Pr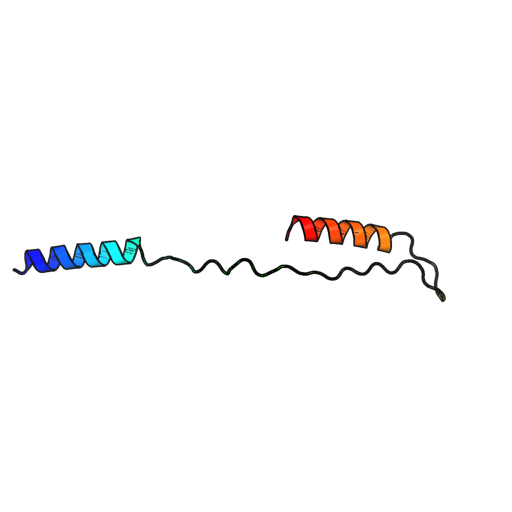otein AF-A0A4S0VBF7-F1 (afdb_monomer)

Structure (mmCIF, N/CA/C/O backbone):
data_AF-A0A4S0VBF7-F1
#
_entry.id   AF-A0A4S0VBF7-F1
#
loop_
_atom_site.group_PDB
_atom_site.id
_atom_site.type_symbol
_atom_site.label_atom_id
_atom_site.label_alt_id
_atom_site.label_comp_id
_atom_site.label_asym_id
_atom_site.label_entity_id
_atom_site.label_seq_id
_atom_site.pdbx_PDB_ins_code
_atom_site.Cartn_x
_atom_site.Cartn_y
_atom_site.Cartn_z
_atom_site.occupancy
_atom_site.B_iso_or_equiv
_atom_site.auth_seq_id
_atom_site.auth_comp_id
_atom_site.auth_asym_id
_atom_site.auth_atom_id
_atom_site.pdbx_PDB_model_num
ATOM 1 N N . MET A 1 1 ? 33.930 -5.796 -57.526 1.00 66.31 1 MET A N 1
ATOM 2 C CA . MET A 1 1 ? 32.790 -6.643 -57.092 1.00 66.31 1 MET A CA 1
ATOM 3 C C . MET A 1 1 ? 32.907 -7.085 -55.632 1.00 66.31 1 MET A C 1
ATOM 5 O O . MET A 1 1 ? 32.031 -6.741 -54.856 1.00 66.31 1 MET A O 1
ATOM 9 N N . LYS A 1 2 ? 33.995 -7.756 -55.214 1.00 65.81 2 LYS A N 1
ATOM 10 C CA . LYS A 1 2 ? 34.167 -8.254 -53.829 1.00 65.81 2 LYS A CA 1
ATOM 11 C C . LYS A 1 2 ? 34.192 -7.152 -52.753 1.00 65.81 2 LYS A C 1
ATOM 13 O O . LYS A 1 2 ? 33.476 -7.254 -51.770 1.00 65.81 2 LYS A O 1
ATOM 18 N N . ALA A 1 3 ? 34.949 -6.073 -52.976 1.00 74.44 3 ALA A N 1
ATOM 19 C CA . ALA A 1 3 ? 35.041 -4.952 -52.029 1.00 74.44 3 ALA A CA 1
ATOM 20 C C . ALA A 1 3 ? 33.701 -4.219 -51.826 1.00 74.44 3 ALA A C 1
ATOM 22 O O . ALA A 1 3 ? 33.364 -3.835 -50.713 1.00 74.44 3 ALA A O 1
ATOM 23 N N . PHE A 1 4 ? 32.910 -4.092 -52.895 1.00 77.25 4 PHE A N 1
ATOM 24 C CA . PHE A 1 4 ? 31.577 -3.491 -52.839 1.00 77.25 4 PHE A CA 1
ATOM 25 C C . PHE A 1 4 ? 30.604 -4.343 -52.009 1.00 77.25 4 PHE A C 1
ATOM 27 O O . PHE A 1 4 ? 29.878 -3.809 -51.180 1.00 77.25 4 PHE A O 1
ATOM 34 N N . ALA A 1 5 ? 30.647 -5.672 -52.165 1.00 80.62 5 ALA A N 1
ATOM 35 C CA . ALA A 1 5 ? 29.828 -6.592 -51.376 1.00 80.62 5 ALA A CA 1
ATOM 36 C C . ALA A 1 5 ? 30.194 -6.581 -49.879 1.00 80.62 5 ALA A C 1
ATOM 38 O O . ALA A 1 5 ? 29.305 -6.606 -49.032 1.00 80.62 5 ALA A O 1
ATOM 39 N N . VAL A 1 6 ? 31.487 -6.484 -49.548 1.00 82.62 6 VAL A N 1
ATOM 40 C CA . VAL A 1 6 ? 31.954 -6.378 -48.154 1.00 82.62 6 VAL A CA 1
ATOM 41 C C . VAL A 1 6 ? 31.457 -5.084 -47.512 1.00 82.62 6 VAL A C 1
ATOM 43 O O . VAL A 1 6 ? 30.912 -5.119 -46.410 1.00 82.62 6 VAL A O 1
ATOM 46 N N . LEU A 1 7 ? 31.571 -3.961 -48.223 1.00 84.31 7 LEU A N 1
ATOM 47 C CA . LEU A 1 7 ? 31.142 -2.656 -47.726 1.00 84.31 7 LEU A CA 1
ATOM 48 C C . LEU A 1 7 ? 29.617 -2.597 -47.537 1.00 84.31 7 LEU A C 1
ATOM 50 O O . LEU A 1 7 ? 29.146 -2.129 -46.504 1.00 84.31 7 LEU A O 1
ATOM 54 N N . LEU A 1 8 ? 28.851 -3.174 -48.469 1.00 87.44 8 LEU A N 1
ATOM 55 C CA . LEU A 1 8 ? 27.399 -3.307 -48.343 1.00 87.44 8 LEU A CA 1
ATOM 56 C C . LEU A 1 8 ? 27.008 -4.185 -47.142 1.00 87.44 8 LEU A C 1
ATOM 58 O O . LEU A 1 8 ? 26.122 -3.813 -46.380 1.00 87.44 8 LEU A O 1
ATOM 62 N N . SER A 1 9 ? 27.695 -5.313 -46.929 1.00 84.25 9 SER A N 1
ATOM 63 C CA . SER A 1 9 ? 27.432 -6.189 -45.778 1.00 84.25 9 SER A CA 1
ATOM 64 C C . SER A 1 9 ? 27.732 -5.505 -44.441 1.00 84.25 9 SER A C 1
ATOM 66 O O . SER A 1 9 ? 26.967 -5.657 -43.493 1.00 84.25 9 SER A O 1
ATOM 68 N N . GLY A 1 10 ? 28.792 -4.690 -44.382 1.00 86.81 10 GLY A N 1
ATOM 69 C CA . GLY A 1 10 ? 29.140 -3.908 -43.198 1.00 86.81 10 GLY A CA 1
ATOM 70 C C . GLY A 1 10 ? 28.092 -2.843 -42.882 1.00 86.81 10 GLY A C 1
ATOM 71 O O . GLY A 1 10 ? 27.716 -2.688 -41.724 1.00 86.81 10 GLY A O 1
ATOM 72 N N . ILE A 1 11 ? 27.558 -2.170 -43.906 1.00 89.69 11 ILE A N 1
ATOM 73 C CA . ILE A 1 11 ? 26.455 -1.211 -43.744 1.00 89.69 11 ILE A CA 1
ATOM 74 C C . ILE A 1 11 ? 25.192 -1.920 -43.249 1.00 89.69 11 ILE A C 1
ATOM 76 O O . ILE A 1 11 ? 24.552 -1.441 -42.319 1.00 89.69 11 ILE A O 1
ATOM 80 N N . VAL A 1 12 ? 24.846 -3.075 -43.819 1.00 88.50 12 VAL A N 1
ATOM 81 C CA . VAL A 1 12 ? 23.664 -3.845 -43.400 1.00 88.50 12 VAL A CA 1
ATOM 82 C C . VAL A 1 12 ? 23.789 -4.307 -41.946 1.00 88.50 12 VAL A C 1
ATOM 84 O O . VAL A 1 12 ? 22.842 -4.153 -41.178 1.00 88.50 12 VAL A O 1
ATOM 87 N N . LEU A 1 13 ? 24.959 -4.806 -41.538 1.00 86.38 13 LEU A N 1
ATOM 88 C CA . LEU A 1 13 ? 25.221 -5.189 -40.147 1.00 86.38 13 LEU A CA 1
ATOM 89 C C . LEU A 1 13 ? 25.180 -3.985 -39.197 1.00 86.38 13 LEU A C 1
ATOM 91 O O . LEU A 1 13 ? 24.635 -4.096 -38.102 1.00 86.38 13 LEU A O 1
ATOM 95 N N . PHE A 1 14 ? 25.701 -2.833 -39.622 1.00 85.81 14 PHE A N 1
ATOM 96 C CA . PHE A 1 14 ? 25.643 -1.595 -38.845 1.00 85.81 14 PHE A CA 1
ATOM 97 C C . PHE A 1 14 ? 24.202 -1.108 -38.647 1.00 85.81 14 PHE A C 1
ATOM 99 O O . PHE A 1 14 ? 23.821 -0.744 -37.539 1.00 85.81 14 PHE A O 1
ATOM 106 N N . VAL A 1 15 ? 23.375 -1.165 -39.694 1.00 86.06 15 VAL A N 1
ATOM 107 C CA . VAL A 1 15 ? 21.950 -0.811 -39.628 1.00 86.06 15 VAL A CA 1
ATOM 108 C C . VAL A 1 15 ? 21.193 -1.785 -38.719 1.00 86.06 15 VAL A C 1
ATOM 110 O O . VAL A 1 15 ? 20.462 -1.354 -37.835 1.00 86.06 15 VAL A O 1
ATOM 113 N N . LEU A 1 16 ? 21.414 -3.094 -38.850 1.00 83.31 16 LEU A N 1
ATOM 114 C CA . LEU A 1 16 ? 20.795 -4.090 -37.964 1.00 83.31 16 LEU A CA 1
ATOM 115 C C . LEU A 1 16 ? 21.182 -3.887 -36.492 1.00 83.31 16 LEU A C 1
ATOM 117 O O . LEU A 1 16 ? 20.331 -4.019 -35.619 1.00 83.31 16 LEU A O 1
ATOM 121 N N . ALA A 1 17 ? 22.435 -3.523 -36.210 1.00 79.88 17 ALA A N 1
ATOM 122 C CA . ALA A 1 17 ? 22.884 -3.218 -34.854 1.00 79.88 17 ALA A CA 1
ATOM 123 C C . ALA A 1 17 ? 22.298 -1.901 -34.311 1.00 79.88 17 ALA A C 1
ATOM 125 O O . ALA A 1 17 ? 22.007 -1.811 -33.122 1.00 79.88 17 ALA A O 1
ATOM 126 N N . ALA A 1 18 ? 22.102 -0.895 -35.169 1.00 79.62 18 ALA A N 1
ATOM 127 C CA . ALA A 1 18 ? 21.553 0.403 -34.778 1.00 79.62 18 ALA A CA 1
ATOM 128 C C . ALA A 1 18 ? 20.039 0.368 -34.504 1.00 79.62 18 ALA A C 1
ATOM 130 O O . ALA A 1 18 ? 19.560 1.134 -33.672 1.00 79.62 18 ALA A O 1
ATOM 131 N N . PHE A 1 19 ? 19.294 -0.515 -35.179 1.00 74.81 19 PHE A N 1
ATOM 132 C CA . PHE A 1 19 ? 17.827 -0.577 -35.095 1.00 74.81 19 PHE A CA 1
ATOM 133 C C . PHE A 1 19 ? 17.280 -1.864 -34.449 1.00 74.81 19 PHE A C 1
ATOM 135 O O . PHE A 1 19 ? 16.079 -1.976 -34.236 1.00 74.81 19 PHE A O 1
ATOM 142 N N . GLY A 1 20 ? 18.127 -2.842 -34.113 1.00 67.06 20 GLY A N 1
ATOM 143 C CA . GLY A 1 20 ? 17.703 -4.158 -33.610 1.00 67.06 20 GLY A CA 1
ATOM 144 C C . GLY A 1 20 ? 17.302 -4.226 -32.132 1.00 67.06 20 GLY A C 1
ATOM 145 O O . GLY A 1 20 ? 16.992 -5.311 -31.646 1.00 67.06 20 GLY A O 1
ATOM 146 N N . ALA A 1 21 ? 17.319 -3.109 -31.404 1.00 65.88 21 ALA A N 1
ATOM 147 C CA . ALA A 1 21 ? 17.056 -3.071 -29.965 1.00 65.88 21 ALA A CA 1
ATOM 148 C C . ALA A 1 21 ? 15.857 -2.181 -29.614 1.00 65.88 21 ALA A C 1
ATOM 150 O O . ALA A 1 21 ? 15.918 -1.376 -28.687 1.00 65.88 21 ALA A O 1
ATOM 151 N N . GLU A 1 22 ? 14.747 -2.326 -30.333 1.00 63.66 22 GLU A N 1
ATOM 152 C CA . GLU A 1 22 ? 13.467 -1.821 -29.842 1.00 63.66 22 GLU A CA 1
ATOM 153 C C . GLU A 1 22 ? 12.923 -2.849 -28.844 1.00 63.66 22 GLU A C 1
ATOM 155 O O . GLU A 1 22 ? 12.187 -3.777 -29.181 1.00 63.66 22 GLU A O 1
ATOM 160 N N . ALA A 1 23 ? 13.393 -2.756 -27.597 1.00 65.50 23 ALA A N 1
ATOM 161 C CA . ALA A 1 23 ? 12.776 -3.486 -26.504 1.00 65.50 23 ALA A CA 1
ATOM 162 C C . ALA A 1 23 ? 11.312 -3.049 -26.458 1.00 65.50 23 ALA A C 1
ATOM 164 O O . ALA A 1 23 ? 11.039 -1.875 -26.211 1.00 65.50 23 ALA A O 1
ATOM 165 N N . ALA A 1 24 ? 10.389 -3.976 -26.721 1.00 64.06 24 ALA A N 1
ATOM 166 C CA . ALA A 1 24 ? 8.972 -3.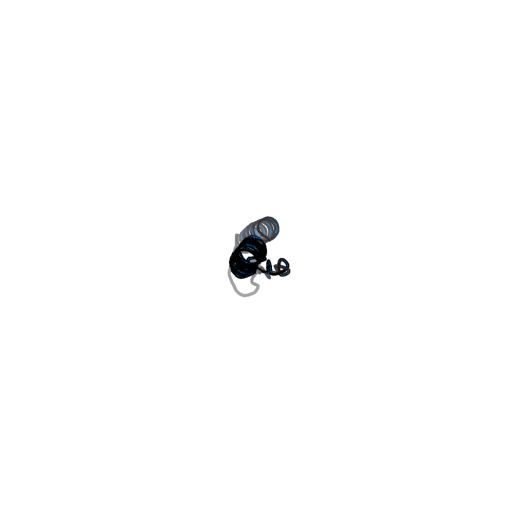735 -26.523 1.00 64.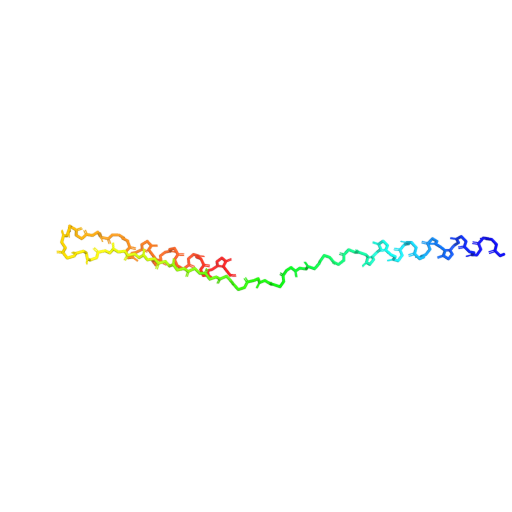06 24 ALA A CA 1
ATOM 167 C C . ALA A 1 24 ? 8.795 -3.285 -25.072 1.00 64.06 24 ALA A C 1
ATOM 169 O O . ALA A 1 24 ? 8.909 -4.090 -24.143 1.00 64.06 24 ALA A O 1
ATOM 170 N N . THR A 1 25 ? 8.595 -1.985 -24.861 1.00 64.81 25 THR A N 1
ATOM 171 C CA . THR A 1 25 ? 8.162 -1.486 -23.568 1.00 64.81 25 THR A CA 1
ATOM 172 C C . THR A 1 25 ? 6.824 -2.167 -23.325 1.00 64.81 25 THR A C 1
ATOM 174 O O . THR A 1 25 ? 5.922 -2.027 -24.155 1.00 64.81 25 THR A O 1
ATOM 177 N N . PRO A 1 26 ? 6.677 -2.974 -22.258 1.00 64.81 26 PRO A N 1
ATOM 178 C CA . PRO A 1 26 ? 5.370 -3.498 -21.925 1.00 64.81 26 PRO A CA 1
ATOM 179 C C . PRO A 1 26 ? 4.476 -2.275 -21.766 1.00 64.81 26 PRO A C 1
ATOM 181 O O . PRO A 1 26 ? 4.780 -1.405 -20.944 1.00 64.81 26 PRO A O 1
ATOM 184 N N . GLU A 1 27 ? 3.444 -2.171 -22.603 1.00 67.25 27 GLU A N 1
ATOM 185 C CA . GLU A 1 27 ? 2.414 -1.148 -22.474 1.00 67.25 27 GLU A CA 1
ATOM 186 C C . GLU A 1 27 ? 2.023 -1.121 -20.998 1.00 67.25 27 GLU A C 1
ATOM 188 O O . GLU A 1 27 ? 1.713 -2.175 -20.438 1.00 67.25 27 GLU A O 1
ATOM 193 N N . ALA A 1 28 ? 2.213 0.028 -20.337 1.00 70.06 28 ALA A N 1
ATOM 194 C CA . ALA A 1 28 ? 2.211 0.113 -18.882 1.00 70.06 28 ALA A CA 1
ATOM 195 C C . ALA A 1 28 ? 0.932 -0.530 -18.334 1.00 70.06 28 ALA A C 1
ATOM 197 O O . ALA A 1 28 ? -0.154 0.045 -18.419 1.00 70.06 28 ALA A O 1
ATOM 198 N N . ALA A 1 29 ? 1.057 -1.763 -17.831 1.00 75.69 29 ALA A N 1
ATOM 199 C CA . ALA A 1 29 ? -0.099 -2.561 -17.468 1.00 75.69 29 ALA A CA 1
ATOM 200 C C . ALA A 1 29 ? -0.892 -1.799 -16.409 1.00 75.69 29 ALA A C 1
ATOM 202 O O . ALA A 1 29 ? -0.315 -1.303 -15.440 1.00 75.69 29 ALA A O 1
ATOM 203 N N . LYS A 1 30 ? -2.211 -1.686 -16.598 1.00 84.62 30 LYS A N 1
ATOM 204 C CA . LYS A 1 30 ? -3.080 -0.956 -15.673 1.00 84.62 30 LYS A CA 1
ATOM 205 C C . LYS A 1 30 ? -2.884 -1.491 -14.251 1.00 84.62 30 LYS A C 1
ATOM 207 O O . LYS A 1 30 ? -3.258 -2.623 -13.951 1.00 84.62 30 LYS A O 1
ATOM 212 N N . ARG A 1 31 ? -2.316 -0.665 -13.370 1.00 89.31 31 ARG A N 1
ATOM 213 C CA . ARG A 1 31 ? -2.054 -1.019 -11.970 1.00 89.31 31 ARG A CA 1
ATOM 214 C C . ARG A 1 31 ? -3.338 -0.869 -11.157 1.00 89.31 31 ARG A C 1
ATOM 216 O O . ARG A 1 31 ? -3.955 0.197 -11.138 1.00 89.31 31 ARG A O 1
ATOM 223 N N . VAL A 1 32 ? -3.762 -1.948 -10.502 1.00 93.31 32 VAL A N 1
ATOM 224 C CA . VAL A 1 32 ? -4.976 -1.993 -9.674 1.00 93.31 32 VAL A CA 1
ATOM 225 C C . VAL A 1 32 ? -4.631 -2.607 -8.323 1.00 93.31 32 VAL A C 1
ATOM 227 O O . VAL A 1 32 ? -3.977 -3.644 -8.266 1.00 93.31 32 VAL A O 1
ATOM 230 N N . ALA A 1 33 ? -5.094 -1.978 -7.242 1.00 95.81 33 ALA A N 1
ATOM 231 C CA . ALA A 1 33 ? -4.947 -2.474 -5.879 1.00 95.81 33 ALA A CA 1
ATOM 232 C C . ALA A 1 33 ? -6.275 -2.365 -5.116 1.00 95.81 33 ALA A C 1
ATOM 234 O O . ALA A 1 33 ? -7.010 -1.390 -5.281 1.00 95.81 33 ALA A O 1
ATOM 235 N N . LEU A 1 34 ? -6.558 -3.358 -4.267 1.00 97.50 34 LEU A N 1
ATOM 236 C CA . LEU A 1 34 ? -7.663 -3.357 -3.307 1.00 97.50 34 LEU A CA 1
ATOM 237 C C . LEU A 1 34 ? -7.078 -3.219 -1.899 1.00 97.50 34 LEU A C 1
ATOM 239 O O . LEU A 1 34 ? -6.301 -4.068 -1.469 1.00 97.50 34 LEU A O 1
ATOM 243 N N . VAL A 1 35 ? -7.463 -2.161 -1.188 1.00 97.62 35 VAL A N 1
ATOM 244 C CA . VAL A 1 35 ? -7.004 -1.882 0.179 1.00 97.62 35 VAL A CA 1
ATOM 245 C C . VAL A 1 35 ? -8.207 -1.929 1.118 1.00 97.62 35 VAL A C 1
ATOM 247 O O . VAL A 1 35 ? -9.204 -1.253 0.871 1.00 97.62 35 VAL A O 1
ATOM 250 N N . ILE A 1 36 ? -8.126 -2.731 2.185 1.00 97.56 36 ILE A N 1
ATOM 251 C CA . ILE A 1 36 ? -9.213 -2.932 3.157 1.00 97.56 36 ILE A CA 1
ATOM 252 C C . ILE A 1 36 ? -8.714 -2.560 4.557 1.00 97.56 36 ILE A C 1
ATOM 254 O O . ILE A 1 36 ? -7.762 -3.154 5.055 1.00 97.56 36 ILE A O 1
ATOM 258 N N . GLY A 1 37 ? -9.386 -1.601 5.200 1.00 97.62 37 GLY A N 1
ATOM 259 C CA . GLY A 1 37 ? -9.124 -1.177 6.578 1.00 97.62 37 GLY A CA 1
ATOM 260 C C . GLY A 1 37 ? -10.304 -1.485 7.497 1.00 97.62 37 GLY A C 1
ATOM 261 O O . GLY A 1 37 ? -11.261 -0.715 7.561 1.00 97.62 37 GLY A O 1
ATOM 262 N N . ASN A 1 38 ? -10.249 -2.602 8.225 1.00 97.25 38 ASN A N 1
ATOM 263 C CA . ASN A 1 38 ? -11.318 -3.008 9.143 1.00 97.25 38 ASN A CA 1
ATOM 264 C C . ASN A 1 38 ? -11.140 -2.363 10.525 1.00 97.25 38 ASN A C 1
ATOM 266 O O . ASN A 1 38 ? -10.253 -2.754 11.281 1.00 97.25 38 ASN A O 1
ATOM 270 N N . SER A 1 39 ? -12.008 -1.410 10.874 1.00 97.00 39 SER A N 1
ATOM 271 C CA . SER A 1 39 ? -11.930 -0.673 12.150 1.00 97.00 39 SER A CA 1
ATOM 272 C C . SER A 1 39 ? -13.115 -0.895 13.095 1.00 97.00 39 SER A C 1
ATOM 274 O O . SER A 1 39 ? -12.931 -0.947 14.308 1.00 97.00 39 SER A O 1
ATOM 276 N N . LYS A 1 40 ? -14.340 -1.027 12.572 1.00 96.50 40 LYS A N 1
ATOM 277 C CA . LYS A 1 40 ? -15.583 -1.048 13.367 1.00 96.50 40 LYS A CA 1
ATOM 278 C C . LYS A 1 40 ? -16.118 -2.471 13.557 1.00 96.50 40 LYS A C 1
ATOM 280 O O . LYS A 1 40 ? -17.141 -2.834 12.983 1.00 96.50 40 LYS A O 1
ATOM 285 N N . TYR A 1 41 ? -15.408 -3.288 14.327 1.00 96.69 41 TYR A N 1
ATOM 286 C CA . TYR A 1 41 ? -15.868 -4.639 14.650 1.00 96.69 41 TYR A CA 1
ATOM 287 C C . TYR A 1 41 ? -17.085 -4.604 15.586 1.00 96.69 41 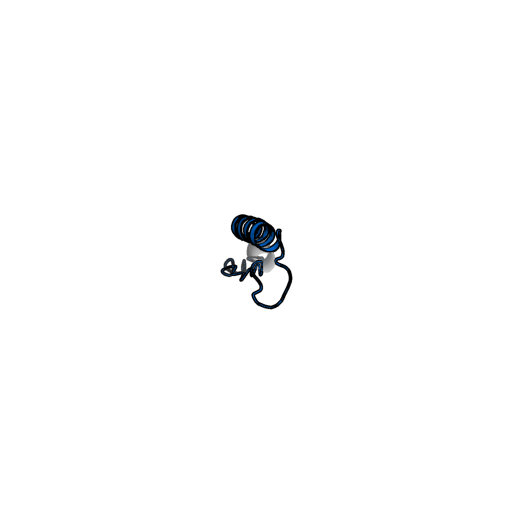TYR A C 1
ATOM 289 O O . TYR A 1 41 ? -17.115 -3.831 16.537 1.00 96.69 41 TYR A O 1
ATOM 297 N N . VAL A 1 42 ? -18.081 -5.454 15.317 1.00 97.25 42 VAL A N 1
ATOM 298 C CA . VAL A 1 42 ? -19.301 -5.572 16.143 1.00 97.25 42 VAL A CA 1
ATOM 299 C C . VAL A 1 42 ? -19.061 -6.442 17.380 1.00 97.25 42 VAL A C 1
ATOM 301 O O . VAL A 1 42 ? -19.553 -6.135 18.458 1.00 97.25 42 VAL A O 1
ATOM 304 N N . ASN A 1 43 ? -18.271 -7.509 17.228 1.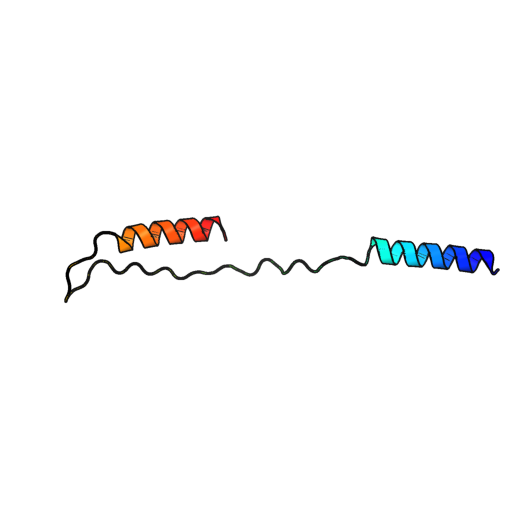00 97.25 43 ASN A N 1
ATOM 305 C CA . ASN A 1 43 ? -18.033 -8.519 18.267 1.00 97.25 43 ASN A CA 1
ATOM 306 C C . ASN A 1 43 ? -16.626 -8.428 18.890 1.00 97.25 43 ASN A C 1
ATOM 308 O O . ASN A 1 43 ? -16.176 -9.373 19.532 1.00 97.25 43 ASN A O 1
ATOM 312 N N . ALA A 1 44 ? -15.895 -7.337 18.651 1.00 95.50 44 ALA A N 1
ATOM 313 C CA . ALA A 1 44 ? -14.536 -7.139 19.153 1.00 95.50 44 ALA A CA 1
ATOM 314 C C . ALA A 1 44 ? -14.254 -5.652 19.402 1.00 95.50 44 ALA A C 1
ATOM 316 O O . ALA A 1 44 ? -14.986 -4.788 18.919 1.00 95.50 44 ALA A O 1
ATOM 317 N N . VAL A 1 45 ? -13.177 -5.360 20.138 1.00 96.25 45 VAL A N 1
ATOM 318 C CA . VAL A 1 45 ? -12.740 -3.982 20.402 1.00 96.25 45 VAL A CA 1
ATOM 319 C C . VAL A 1 45 ? -12.440 -3.274 19.069 1.00 96.25 45 VAL A C 1
ATOM 321 O O . VAL A 1 45 ? -11.663 -3.804 18.268 1.00 96.25 45 VAL A O 1
ATOM 324 N N . PRO A 1 46 ? -13.030 -2.092 18.809 1.00 96.81 46 PRO A N 1
ATOM 325 C CA . PRO A 1 46 ? -12.754 -1.326 17.603 1.00 96.81 46 PRO A CA 1
ATOM 326 C C . PRO A 1 46 ? -11.277 -0.962 17.475 1.00 96.81 46 PRO A C 1
ATOM 328 O O . PRO A 1 46 ? -10.633 -0.551 18.441 1.00 96.81 46 PRO A O 1
ATOM 331 N N . LEU A 1 47 ? -10.756 -1.066 16.256 1.00 97.75 47 LEU A N 1
ATOM 332 C CA . LEU A 1 47 ? -9.382 -0.697 15.953 1.00 97.75 47 LEU A CA 1
ATOM 333 C C . LEU A 1 47 ? -9.350 0.744 15.425 1.00 97.75 47 LEU A C 1
ATOM 335 O O . LEU A 1 47 ? -9.967 1.021 14.390 1.00 97.75 47 LEU A O 1
ATOM 339 N N . PRO A 1 48 ? -8.632 1.667 16.088 1.00 96.25 48 PRO A N 1
ATOM 340 C CA . PRO A 1 48 ? -8.704 3.089 15.758 1.00 96.25 48 PRO A CA 1
ATOM 341 C C . PRO A 1 48 ? -7.996 3.452 14.446 1.00 96.25 48 PRO A C 1
ATOM 343 O O . PRO A 1 48 ? -8.362 4.438 13.816 1.00 96.25 48 PRO A O 1
ATOM 346 N N . ASN A 1 49 ? -7.002 2.666 14.023 1.00 97.81 49 ASN A N 1
ATOM 347 C CA . ASN A 1 49 ? -6.078 3.059 12.957 1.00 97.81 49 ASN A CA 1
ATOM 348 C C . ASN A 1 49 ? -6.278 2.428 11.560 1.00 97.81 49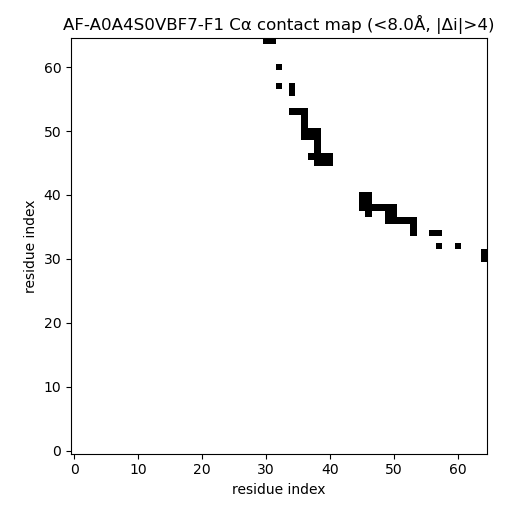 ASN A C 1
ATOM 350 O O . ASN A 1 49 ? -5.928 3.096 10.588 1.00 97.81 49 ASN A O 1
ATOM 354 N N . PRO A 1 50 ? -6.872 1.224 11.388 1.00 98.31 50 PRO A N 1
ATOM 355 C CA . PRO A 1 50 ? -6.950 0.584 10.069 1.00 98.31 50 PRO A CA 1
ATOM 356 C C . PRO A 1 50 ? -7.613 1.421 8.968 1.00 98.31 50 PRO A C 1
ATOM 358 O O . PRO A 1 50 ? -7.210 1.331 7.812 1.00 98.31 50 PRO A O 1
ATOM 361 N N . ALA A 1 51 ? -8.600 2.257 9.302 1.00 97.44 51 ALA A N 1
ATOM 362 C CA . ALA A 1 51 ? -9.197 3.188 8.347 1.00 97.44 51 ALA A CA 1
ATOM 363 C C . ALA A 1 51 ? -8.193 4.241 7.834 1.00 97.44 51 ALA A C 1
ATOM 365 O O . ALA A 1 51 ? -8.158 4.511 6.634 1.00 97.44 51 ALA A O 1
ATOM 366 N N . ASN A 1 52 ? -7.360 4.801 8.718 1.00 97.94 52 ASN A N 1
ATOM 367 C CA . ASN A 1 52 ? -6.334 5.783 8.352 1.00 97.94 52 ASN A CA 1
ATOM 368 C C . ASN A 1 52 ? -5.222 5.127 7.526 1.00 97.94 52 ASN A C 1
ATOM 370 O O . ASN A 1 52 ? -4.824 5.661 6.491 1.00 97.94 52 ASN A O 1
ATOM 374 N N . ASP A 1 53 ? -4.777 3.938 7.939 1.00 98.50 53 ASP A N 1
ATOM 375 C CA . ASP A 1 53 ? -3.731 3.186 7.242 1.00 98.50 53 ASP A CA 1
ATOM 376 C C . ASP A 1 53 ? -4.176 2.805 5.828 1.00 98.50 53 ASP A C 1
ATOM 378 O O . ASP A 1 53 ? -3.428 2.976 4.866 1.00 98.50 53 ASP A O 1
ATOM 382 N N . ALA A 1 54 ? -5.427 2.363 5.671 1.00 98.44 54 ALA A N 1
ATOM 383 C CA . ALA A 1 54 ? -5.979 2.041 4.362 1.00 98.44 54 ALA A CA 1
ATOM 384 C C . ALA A 1 54 ? -6.018 3.263 3.429 1.00 98.44 54 ALA A C 1
ATOM 386 O O . ALA A 1 54 ? -5.699 3.135 2.248 1.00 98.44 54 ALA A O 1
ATOM 387 N N . GLN A 1 55 ? -6.354 4.451 3.944 1.00 98.25 55 GLN A N 1
ATOM 388 C CA . GLN A 1 55 ? -6.326 5.700 3.170 1.00 98.25 55 GLN A CA 1
ATOM 389 C C . GLN A 1 55 ? -4.898 6.099 2.768 1.00 98.25 55 GLN A C 1
ATOM 391 O O . GLN A 1 55 ? -4.646 6.463 1.614 1.00 98.25 55 GLN A O 1
ATOM 396 N N . LEU A 1 56 ? -3.942 5.984 3.692 1.00 98.56 56 LEU A N 1
ATOM 397 C CA . LEU A 1 56 ? -2.533 6.274 3.425 1.00 98.56 56 LEU A CA 1
ATOM 398 C C . LEU A 1 56 ? -1.959 5.334 2.355 1.00 98.56 56 LEU A C 1
ATOM 400 O O . LEU A 1 56 ? -1.328 5.783 1.398 1.00 98.56 56 LEU A O 1
ATOM 404 N N . ILE A 1 57 ? -2.221 4.034 2.470 1.00 98.31 57 ILE A N 1
ATOM 405 C CA . ILE A 1 57 ? -1.749 3.035 1.507 1.00 98.31 57 ILE A CA 1
ATOM 406 C C . ILE A 1 57 ? -2.427 3.245 0.149 1.00 98.31 57 ILE A C 1
ATOM 408 O O . ILE A 1 57 ? -1.748 3.246 -0.876 1.00 98.31 57 ILE A O 1
ATOM 412 N N . ALA A 1 58 ? -3.742 3.482 0.117 1.00 98.25 58 ALA A N 1
ATOM 413 C CA . ALA A 1 58 ? -4.471 3.715 -1.128 1.00 98.25 58 ALA A CA 1
ATOM 414 C C . ALA A 1 58 ? -3.955 4.949 -1.886 1.00 98.25 58 ALA A C 1
ATOM 416 O O . ALA A 1 58 ? -3.755 4.878 -3.100 1.00 98.25 58 ALA A O 1
ATOM 417 N N . SER A 1 59 ? -3.698 6.057 -1.186 1.00 98.12 59 SER A N 1
ATOM 418 C CA . SER A 1 59 ? -3.137 7.268 -1.801 1.00 98.12 59 SER A CA 1
ATOM 419 C C . SER A 1 59 ? -1.702 7.056 -2.291 1.00 98.12 59 SER A C 1
ATOM 421 O O . SER A 1 59 ? -1.371 7.445 -3.409 1.00 98.12 59 SER A O 1
ATOM 423 N N . THR A 1 60 ? -0.875 6.346 -1.522 1.00 98.12 60 THR A N 1
ATOM 424 C C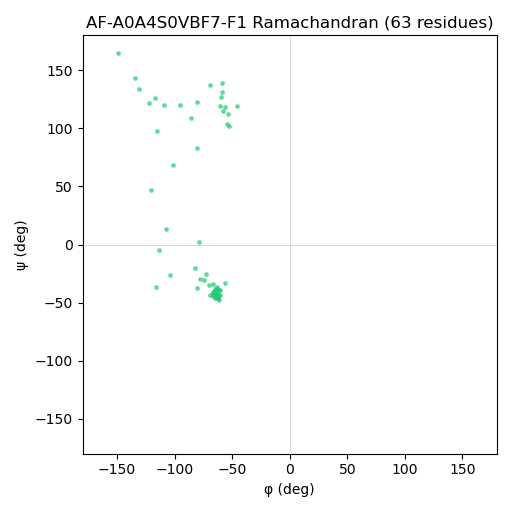A . THR A 1 60 ? 0.495 5.991 -1.924 1.00 98.12 60 THR A CA 1
ATOM 425 C C . THR A 1 60 ? 0.505 5.131 -3.190 1.00 98.12 60 THR A C 1
ATOM 427 O O . THR A 1 60 ? 1.217 5.443 -4.143 1.00 98.12 60 THR A O 1
ATOM 430 N N . LEU A 1 61 ? -0.324 4.084 -3.242 1.00 96.81 61 LEU A N 1
ATOM 431 C CA . LEU A 1 61 ? -0.421 3.195 -4.404 1.00 96.81 61 LEU A CA 1
ATOM 432 C C . LEU A 1 61 ? -1.003 3.904 -5.630 1.00 96.81 61 LEU A C 1
ATOM 434 O O . LEU A 1 61 ? -0.579 3.624 -6.747 1.00 96.81 61 LEU A O 1
ATOM 438 N N . ARG A 1 62 ? -1.939 4.841 -5.435 1.00 95.19 62 ARG A N 1
ATOM 439 C CA . ARG A 1 62 ? -2.463 5.684 -6.516 1.00 95.19 62 ARG A CA 1
ATOM 440 C C . ARG A 1 62 ? -1.381 6.575 -7.122 1.00 95.19 62 ARG A C 1
ATOM 442 O O . ARG A 1 62 ? -1.392 6.758 -8.328 1.00 95.19 62 ARG A O 1
ATOM 449 N N . ASN A 1 63 ? -0.486 7.120 -6.301 1.00 95.31 63 ASN A N 1
ATOM 450 C CA . ASN A 1 63 ? 0.583 8.011 -6.757 1.00 95.31 63 ASN A CA 1
ATOM 451 C C . ASN A 1 63 ? 1.750 7.254 -7.409 1.00 95.31 63 ASN A C 1
ATOM 453 O O . ASN A 1 63 ? 2.436 7.804 -8.263 1.00 95.31 63 ASN A O 1
ATOM 457 N N . ALA A 1 64 ? 1.993 6.009 -6.991 1.00 93.06 64 ALA A N 1
ATOM 458 C CA . ALA A 1 64 ? 3.037 5.153 -7.554 1.00 93.06 64 ALA A CA 1
ATOM 459 C C . ALA A 1 64 ? 2.612 4.440 -8.851 1.00 93.06 64 ALA A C 1
ATOM 461 O O . ALA A 1 64 ? 3.467 3.932 -9.582 1.00 93.06 64 ALA A O 1
ATOM 462 N N . GLY A 1 65 ? 1.300 4.334 -9.080 1.00 83.06 65 GLY A N 1
ATOM 463 C CA . GLY A 1 65 ? 0.692 3.585 -10.173 1.00 83.06 65 GLY A CA 1
ATOM 464 C C . GLY A 1 65 ? 0.492 4.416 -11.423 1.00 83.06 65 GLY A C 1
ATOM 465 O O . GLY A 1 65 ? 0.976 3.945 -12.475 1.00 83.06 65 GLY A O 1
#

pLDDT: mean 87.26, std 11.81, range [63.66, 98.56]

Foldseek 3Di:
DVVVVVVVVVVVVVVCVVPVPPPPPPPPPDDD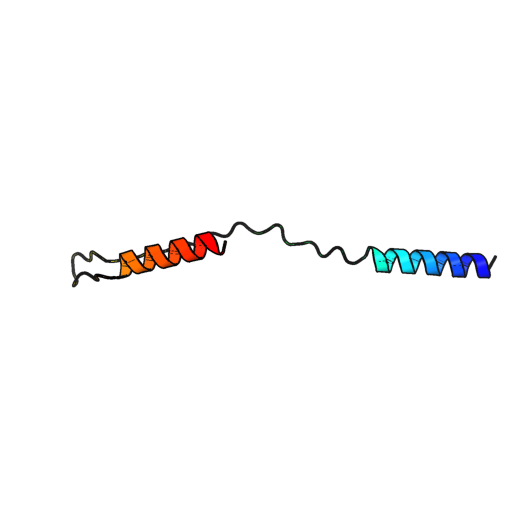DDFDQAADDPPDHGDPPSVVVSVVVVVVSVVVD

Secondary structure (DSSP, 8-state):
-HHHHHHHHHHHHHHHHHHS---------------------SSSPPPSSHHHHHHHHHHHHHHH-

Radius of gyration: 28.65 Å; Cα contacts (8 Å, |Δi|>4): 26; chains: 1; bounding box: 54×16×78 Å

Solvent-accessible surface area (backbone atoms only — not comparable to full-atom values): 4164 Å² total; per-residue (Å²): 111,70,69,58,52,53,53,50,50,51,50,52,52,50,50,48,69,74,64,68,74,76,72,80,70,73,73,81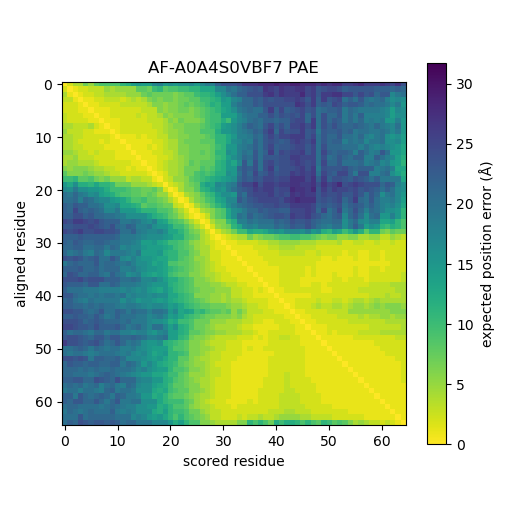,71,87,73,81,86,89,73,82,40,82,24,84,49,90,92,50,86,62,41,91,50,34,52,57,53,29,51,54,51,48,52,51,52,62,73,74,90

Sequence (65 aa):
MKAFAVLLSGIVLFVLAAFGAEAATPEAAKRVALVIGNSKYVNAVPLPNPANDAQLIASTLRNAG

Mean predicted aligned error: 11.11 Å